Protein AF-A0AB36E9Z9-F1 (afdb_monomer_lite)

Foldseek 3Di:
DDDPPVPPPQDWDDKDKAFDPDDWDWDDDPNWIFIKGKIWIWTATDPPRDIDIDIDIDGDDTDDPD

pLDDT: mean 79.44, std 13.72, range [38.56, 92.38]

Secondary structure (DSSP, 8-state):
----GGG----EEEEEEEE-SSPPEEEEETTEEEEEEEEEEEEEETTT--EEEEEEEEEEEEE---

Organism: Haemophilus parainfluenzae (NCBI:txid729)

Structure (mmCIF, N/CA/C/O backbone):
data_AF-A0AB36E9Z9-F1
#
_entry.id   AF-A0AB36E9Z9-F1
#
loop_
_atom_site.group_PDB
_atom_site.id
_atom_site.type_symbol
_atom_site.label_atom_id
_atom_site.label_alt_id
_atom_site.label_comp_id
_atom_site.label_asym_id
_atom_site.label_entity_id
_atom_site.label_seq_id
_atom_site.pdbx_PDB_ins_code
_atom_site.Cartn_x
_atom_site.Cartn_y
_atom_site.Cartn_z
_atom_site.occupancy
_atom_site.B_iso_or_equiv
_atom_site.auth_seq_id
_atom_site.auth_comp_id
_atom_site.auth_asym_id
_atom_site.auth_atom_id
_atom_site.pdbx_PDB_model_num
ATOM 1 N N . MET A 1 1 ? 2.002 -14.018 -39.425 1.00 38.56 1 MET A N 1
ATOM 2 C CA . MET A 1 1 ? 2.911 -13.883 -38.269 1.00 38.56 1 MET A CA 1
ATOM 3 C C . MET A 1 1 ? 2.029 -13.589 -37.067 1.00 38.56 1 MET A C 1
ATOM 5 O O . MET A 1 1 ? 1.509 -12.488 -36.974 1.00 38.56 1 MET A O 1
ATOM 9 N N . PHE A 1 2 ? 1.711 -14.602 -36.261 1.00 42.31 2 PHE A N 1
ATOM 10 C CA . PHE A 1 2 ? 0.828 -14.435 -35.104 1.00 42.31 2 PHE A CA 1
ATOM 11 C C . PHE A 1 2 ? 1.699 -14.021 -33.921 1.00 42.31 2 PHE A C 1
ATOM 13 O O . PHE A 1 2 ? 2.576 -14.774 -33.508 1.00 42.31 2 PHE A O 1
ATOM 20 N N . VAL A 1 3 ? 1.526 -12.787 -33.460 1.00 46.59 3 VAL A N 1
ATOM 21 C CA . VAL A 1 3 ? 2.240 -12.261 -32.298 1.00 46.59 3 VAL A CA 1
ATOM 22 C C . VAL A 1 3 ? 1.520 -12.788 -31.060 1.00 46.59 3 VAL A C 1
ATOM 24 O O . VAL A 1 3 ? 0.358 -12.455 -30.832 1.00 46.59 3 VAL A O 1
ATOM 27 N N . ASP A 1 4 ? 2.188 -13.653 -30.299 1.00 48.91 4 ASP A N 1
ATOM 28 C CA . ASP A 1 4 ? 1.661 -14.199 -29.050 1.00 48.91 4 ASP A CA 1
ATOM 29 C C .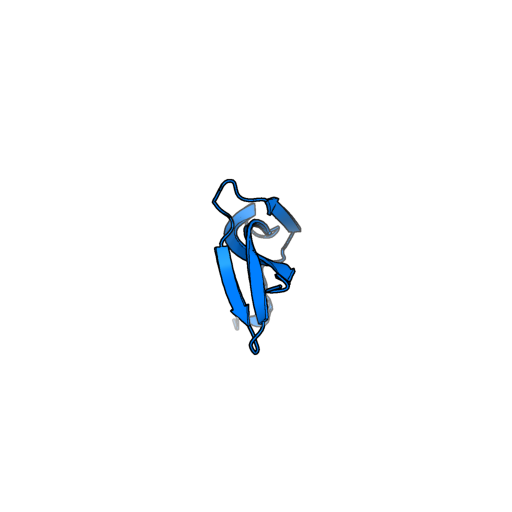 ASP A 1 4 ? 1.556 -13.080 -28.003 1.00 48.91 4 ASP A C 1
ATOM 31 O O . ASP A 1 4 ? 2.558 -12.614 -27.455 1.00 48.91 4 ASP A O 1
ATOM 35 N N . MET A 1 5 ? 0.327 -12.623 -27.746 1.00 55.44 5 MET A N 1
ATOM 36 C CA . MET A 1 5 ? 0.043 -11.563 -26.777 1.00 55.44 5 MET A CA 1
ATOM 37 C C . MET A 1 5 ? 0.295 -11.978 -25.316 1.00 55.44 5 MET A C 1
ATOM 39 O O . MET A 1 5 ? 0.349 -11.111 -24.445 1.00 55.44 5 MET A O 1
ATOM 43 N N . ASN A 1 6 ? 0.504 -13.267 -25.021 1.00 57.41 6 ASN A N 1
ATOM 44 C CA . ASN A 1 6 ? 0.802 -13.720 -23.659 1.00 57.41 6 ASN A CA 1
ATOM 45 C C . ASN A 1 6 ? 2.263 -13.483 -23.246 1.00 57.41 6 ASN A C 1
ATOM 47 O O . ASN A 1 6 ? 2.568 -13.530 -22.053 1.00 57.41 6 ASN A O 1
ATOM 51 N N . ASN A 1 7 ? 3.153 -13.172 -24.196 1.00 55.56 7 ASN A N 1
ATOM 52 C CA . ASN A 1 7 ? 4.564 -12.879 -23.926 1.00 55.56 7 ASN A CA 1
ATOM 53 C C . ASN A 1 7 ? 4.852 -11.411 -23.557 1.00 55.56 7 ASN A C 1
ATOM 55 O O . ASN A 1 7 ? 5.996 -11.083 -23.258 1.00 55.56 7 ASN A O 1
ATOM 59 N N . PHE A 1 8 ? 3.845 -10.531 -23.503 1.00 55.59 8 PHE A N 1
ATOM 60 C CA . PHE A 1 8 ? 4.016 -9.122 -23.099 1.00 55.59 8 PHE A CA 1
ATOM 61 C C . PHE A 1 8 ? 3.788 -8.879 -21.602 1.00 55.59 8 PHE A C 1
ATOM 63 O O . PHE A 1 8 ? 3.380 -7.789 -21.196 1.00 55.59 8 PHE A O 1
ATOM 70 N N . ARG A 1 9 ? 4.023 -9.877 -20.743 1.00 58.81 9 ARG A N 1
ATOM 71 C CA . ARG A 1 9 ? 4.045 -9.613 -19.301 1.00 58.81 9 ARG A CA 1
ATOM 72 C C . ARG A 1 9 ? 5.314 -8.842 -18.974 1.00 58.81 9 ARG A C 1
ATOM 74 O O . ARG A 1 9 ? 6.372 -9.443 -18.821 1.00 58.81 9 ARG A O 1
ATOM 81 N N . ILE A 1 10 ? 5.175 -7.523 -18.860 1.00 63.91 10 ILE A N 1
ATOM 82 C CA . ILE A 1 10 ? 6.228 -6.654 -18.345 1.00 63.91 10 ILE A CA 1
ATOM 83 C C . ILE A 1 10 ? 6.580 -7.154 -16.939 1.00 63.91 10 ILE A C 1
ATOM 85 O O . ILE A 1 10 ? 5.744 -7.174 -16.030 1.00 63.91 10 ILE A O 1
ATOM 89 N N . ARG A 1 11 ? 7.809 -7.631 -16.773 1.00 68.00 11 ARG A N 1
ATOM 90 C CA . ARG A 1 11 ? 8.304 -8.217 -15.533 1.00 68.00 11 ARG A CA 1
ATOM 91 C C . ARG A 1 11 ? 8.715 -7.100 -14.588 1.00 68.00 11 ARG A C 1
ATOM 93 O O . ARG A 1 11 ? 9.607 -6.301 -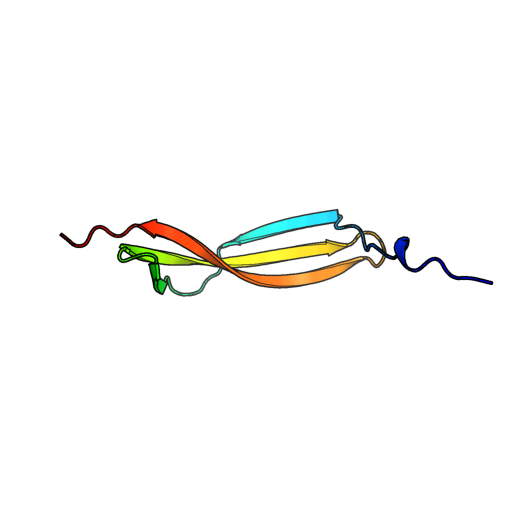14.885 1.00 68.00 11 ARG A O 1
ATOM 100 N N . ALA A 1 12 ? 8.070 -7.068 -13.426 1.00 67.94 12 ALA A N 1
ATOM 101 C CA . ALA A 1 12 ? 8.492 -6.215 -12.329 1.00 67.94 12 ALA A CA 1
ATOM 102 C C . ALA A 1 12 ? 9.895 -6.639 -11.869 1.00 67.94 12 ALA A C 1
ATOM 104 O O . ALA A 1 12 ? 10.148 -7.812 -11.596 1.00 67.94 12 ALA A O 1
ATOM 105 N N . CYS A 1 13 ? 10.802 -5.671 -11.817 1.00 72.25 13 CYS A N 1
ATOM 106 C CA . CYS A 1 13 ? 12.181 -5.824 -11.375 1.00 72.25 13 CYS A CA 1
ATOM 107 C C . CYS A 1 13 ? 12.318 -5.604 -9.880 1.00 72.25 13 CYS A C 1
ATOM 109 O O . CYS A 1 13 ? 12.907 -6.404 -9.157 1.00 72.25 13 CYS A O 1
ATOM 111 N N . GLU A 1 14 ? 11.769 -4.484 -9.435 1.00 81.88 14 GLU A N 1
ATOM 112 C CA . GLU A 1 14 ? 11.967 -3.972 -8.098 1.00 81.88 14 GLU A CA 1
ATOM 113 C C . GLU A 1 14 ? 10.660 -3.321 -7.669 1.00 81.88 14 GLU A C 1
ATOM 115 O O . GLU A 1 14 ? 10.162 -2.406 -8.331 1.00 81.88 14 GLU A O 1
ATOM 120 N N . CYS A 1 15 ? 10.110 -3.802 -6.560 1.00 84.19 15 CYS A N 1
ATOM 121 C CA . CYS A 1 15 ? 8.997 -3.164 -5.880 1.00 84.19 15 CYS A CA 1
ATOM 122 C C . CYS A 1 15 ? 9.528 -2.570 -4.580 1.00 84.19 15 CYS A C 1
ATOM 124 O O . CYS A 1 15 ? 10.117 -3.273 -3.761 1.00 84.19 15 CYS A O 1
ATOM 126 N N . SER A 1 16 ? 9.305 -1.276 -4.384 1.00 87.94 16 SER A N 1
ATOM 127 C CA . SER A 1 16 ? 9.599 -0.595 -3.127 1.00 87.94 16 SER A CA 1
ATOM 128 C C . SER A 1 16 ? 8.329 0.046 -2.592 1.00 87.94 16 SER A C 1
ATOM 130 O O . SER A 1 16 ? 7.520 0.578 -3.351 1.00 87.94 16 SER A O 1
ATOM 132 N N . LEU A 1 17 ? 8.160 -0.017 -1.277 1.00 90.00 17 LEU A N 1
ATOM 133 C CA . LEU A 1 17 ? 7.063 0.621 -0.571 1.00 90.00 17 LEU A CA 1
ATOM 134 C C . LEU A 1 17 ? 7.674 1.596 0.425 1.00 90.00 17 LEU A C 1
ATOM 136 O O . LEU A 1 17 ? 8.438 1.191 1.301 1.00 90.00 17 LEU A O 1
ATOM 140 N N . LYS A 1 18 ? 7.364 2.879 0.274 1.00 90.56 18 LYS A N 1
ATOM 141 C CA . LYS A 1 18 ? 7.793 3.914 1.215 1.00 90.56 18 LYS A CA 1
ATOM 142 C C . LYS A 1 18 ? 6.584 4.514 1.890 1.00 90.56 18 LYS A C 1
ATOM 144 O O . LYS A 1 18 ? 5.533 4.648 1.274 1.00 90.56 18 LYS A O 1
ATOM 149 N N . GLU A 1 19 ? 6.735 4.857 3.155 1.00 88.38 19 GLU A N 1
ATOM 150 C CA . GLU A 1 19 ? 5.707 5.594 3.870 1.00 88.38 19 GLU A CA 1
ATOM 151 C C . GLU A 1 19 ? 5.517 6.975 3.226 1.00 88.38 19 GLU A C 1
ATOM 153 O O . GLU A 1 19 ? 6.495 7.655 2.903 1.00 88.38 19 GLU A O 1
ATOM 158 N N . GLY A 1 20 ? 4.263 7.345 2.974 1.00 83.38 20 GLY A N 1
ATOM 159 C CA . GLY A 1 20 ? 3.901 8.661 2.467 1.00 83.38 20 GLY A CA 1
ATOM 160 C C . GLY A 1 20 ? 4.000 9.729 3.554 1.00 83.38 20 GLY A C 1
ATOM 161 O O . GLY A 1 20 ? 3.985 9.431 4.747 1.00 83.38 20 GLY A O 1
ATOM 162 N N . VAL A 1 21 ? 4.107 10.991 3.140 1.00 81.75 21 VAL A N 1
ATOM 163 C CA . VAL A 1 21 ? 4.222 12.137 4.063 1.00 81.75 21 VAL A CA 1
ATOM 164 C C . VAL A 1 21 ? 2.842 12.592 4.564 1.00 81.75 21 VAL A C 1
ATOM 166 O O . VAL A 1 21 ? 2.753 13.380 5.503 1.00 81.75 21 VAL A O 1
ATOM 169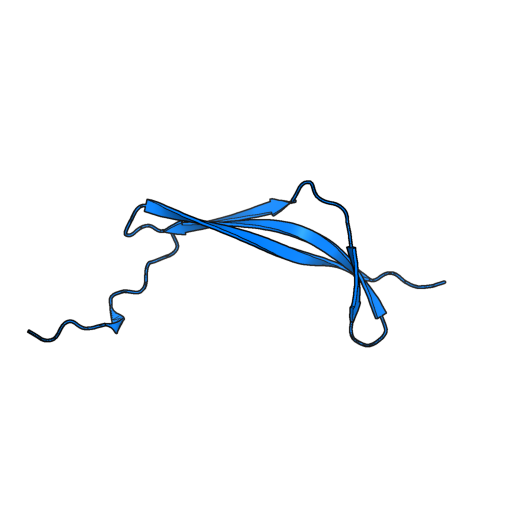 N N . ASN A 1 22 ? 1.756 12.107 3.955 1.00 76.38 22 ASN A N 1
ATOM 170 C CA . ASN A 1 22 ? 0.412 12.572 4.271 1.00 76.38 22 ASN A CA 1
ATOM 171 C C . ASN A 1 22 ? -0.123 12.081 5.627 1.00 76.38 22 ASN A C 1
ATOM 173 O O . ASN A 1 22 ? 0.405 11.184 6.288 1.00 76.38 22 ASN A O 1
ATOM 177 N N . PHE A 1 23 ? -1.226 12.716 6.023 1.00 72.88 23 PHE A N 1
ATOM 178 C CA . PHE A 1 23 ? -1.965 12.462 7.254 1.00 72.88 23 PHE A CA 1
ATOM 179 C C . PHE A 1 23 ? -2.452 11.011 7.370 1.00 72.88 23 PHE A C 1
ATOM 181 O O . PHE A 1 23 ? -2.715 10.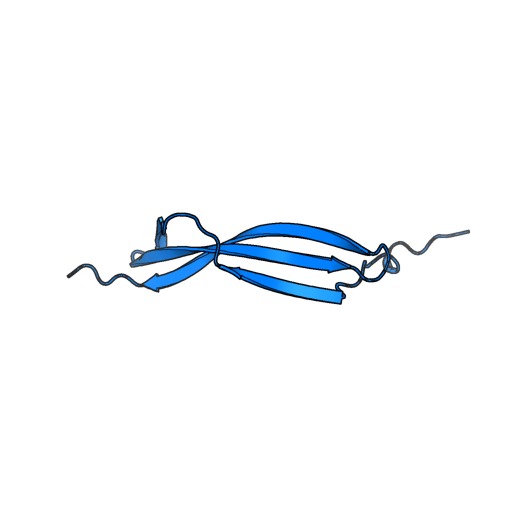330 6.377 1.00 72.88 23 PHE A O 1
ATOM 188 N N . ARG A 1 24 ? -2.619 10.552 8.615 1.00 82.62 24 ARG A N 1
ATOM 189 C CA . ARG A 1 24 ? -3.290 9.281 8.909 1.00 82.62 24 ARG A CA 1
ATOM 190 C C . ARG A 1 24 ? -4.802 9.473 8.780 1.00 82.62 24 ARG A C 1
ATOM 192 O O . ARG A 1 24 ? -5.329 10.489 9.230 1.00 82.62 24 ARG A O 1
ATOM 199 N N . LEU A 1 25 ? -5.485 8.510 8.173 1.00 86.81 25 LEU A N 1
ATOM 200 C CA . LEU A 1 25 ? -6.935 8.530 7.982 1.00 86.81 25 LEU A CA 1
ATOM 201 C C . LEU A 1 25 ? -7.589 7.475 8.861 1.00 86.81 25 LEU A C 1
ATOM 203 O O . LEU A 1 25 ? -7.048 6.389 9.019 1.00 86.81 25 LEU A O 1
ATOM 207 N N . PHE A 1 26 ? -8.776 7.757 9.383 1.00 88.50 26 PHE A N 1
ATOM 208 C CA . PHE A 1 26 ? -9.593 6.739 10.034 1.00 88.50 26 PHE A CA 1
ATOM 209 C C . PHE A 1 26 ? -10.638 6.219 9.052 1.00 88.50 26 PHE A C 1
ATOM 211 O O . PHE A 1 26 ? -11.294 6.995 8.353 1.00 88.50 26 PHE A O 1
ATOM 218 N N . ARG A 1 27 ? -10.815 4.901 9.004 1.00 87.69 27 ARG A N 1
ATOM 219 C CA . ARG A 1 27 ? -11.825 4.234 8.185 1.00 87.69 27 ARG A CA 1
ATOM 220 C C . ARG A 1 27 ? -12.528 3.172 9.013 1.00 87.69 27 ARG A C 1
ATOM 222 O O . ARG A 1 27 ? -11.876 2.395 9.696 1.00 87.69 27 ARG A O 1
ATOM 229 N N . ARG A 1 28 ? -13.854 3.072 8.894 1.00 88.25 28 ARG A N 1
ATOM 230 C CA . ARG A 1 28 ? -14.592 1.930 9.447 1.00 88.25 28 ARG A CA 1
ATOM 231 C C . ARG A 1 28 ? -14.489 0.714 8.523 1.00 88.25 28 ARG A C 1
ATOM 233 O O . ARG A 1 28 ? -14.731 0.824 7.316 1.00 88.25 28 ARG A O 1
ATOM 240 N N . LYS A 1 29 ? -14.153 -0.445 9.085 1.00 86.44 29 LYS A N 1
ATOM 241 C CA . LYS A 1 29 ? -14.081 -1.739 8.395 1.00 86.44 29 LYS A CA 1
ATOM 242 C C . LYS A 1 29 ? -14.717 -2.794 9.293 1.00 86.44 29 LYS A C 1
ATOM 244 O O . LYS A 1 29 ? -14.283 -2.984 10.416 1.00 86.44 29 LYS A O 1
ATOM 249 N N . ASN A 1 30 ? -15.772 -3.451 8.810 1.00 87.62 30 ASN A N 1
ATOM 250 C CA . ASN A 1 30 ? -16.513 -4.479 9.557 1.00 87.62 30 ASN A CA 1
ATOM 251 C C . ASN A 1 30 ? -16.997 -4.042 10.958 1.00 87.62 30 ASN A C 1
ATOM 253 O O . ASN A 1 30 ? -17.080 -4.859 11.864 1.00 87.62 30 ASN A O 1
ATOM 257 N N . GLY A 1 31 ? -17.330 -2.760 11.132 1.00 85.25 31 GLY A N 1
ATOM 258 C CA . GLY A 1 31 ? -17.777 -2.206 12.416 1.00 85.25 31 GLY A CA 1
ATOM 259 C C . GLY A 1 31 ? -16.655 -1.648 13.295 1.00 85.25 31 GLY A C 1
ATOM 260 O O . GLY A 1 31 ? -16.946 -0.830 14.160 1.00 85.25 31 GLY A O 1
ATOM 261 N N . GLU A 1 32 ? -15.396 -1.978 13.010 1.00 87.50 32 GLU A N 1
ATOM 262 C CA . GLU A 1 32 ? -14.225 -1.489 13.743 1.00 87.50 32 GLU A CA 1
ATOM 263 C C . GLU A 1 32 ? -13.668 -0.214 13.105 1.00 87.50 32 GLU A C 1
ATOM 265 O O . GLU A 1 32 ? -13.672 -0.061 11.875 1.00 87.50 32 GLU A O 1
ATOM 270 N N . LEU A 1 33 ? -13.178 0.713 13.930 1.00 90.06 33 LEU A N 1
ATOM 271 C CA . LEU A 1 33 ? -12.444 1.879 13.458 1.00 90.06 33 LEU A CA 1
ATOM 272 C C . LEU A 1 33 ? -10.983 1.483 13.224 1.00 90.06 33 LEU A C 1
ATOM 274 O O . LEU A 1 33 ? -10.310 0.990 14.119 1.00 90.06 33 LEU A O 1
ATOM 278 N N . VAL A 1 34 ? -10.480 1.696 12.014 1.00 91.62 34 VAL A N 1
ATOM 279 C CA . VAL A 1 34 ? -9.119 1.328 11.615 1.00 91.62 34 VAL A CA 1
ATOM 280 C C . VAL A 1 34 ? -8.370 2.579 11.184 1.00 91.62 34 VAL A C 1
ATOM 282 O O . VAL A 1 34 ? -8.871 3.388 10.400 1.00 91.62 34 VAL A O 1
ATOM 285 N N . LEU A 1 35 ? -7.152 2.731 11.686 1.00 90.62 35 LEU A N 1
ATOM 286 C CA . LEU A 1 35 ? -6.213 3.758 11.279 1.00 90.62 35 LEU A CA 1
ATOM 287 C C . LEU A 1 35 ? -5.483 3.297 10.016 1.00 90.62 35 LEU A C 1
ATOM 289 O O . LEU A 1 35 ? -4.836 2.249 9.985 1.00 90.62 35 LEU A O 1
ATOM 293 N N . GLN A 1 36 ? -5.577 4.100 8.967 1.00 91.44 36 GLN A N 1
ATOM 294 C CA . GLN A 1 36 ? -4.894 3.915 7.700 1.00 91.44 36 GLN A CA 1
ATOM 295 C C . GLN A 1 36 ? -3.776 4.937 7.544 1.00 91.44 36 GLN A C 1
ATOM 297 O O . GLN A 1 36 ? -3.899 6.103 7.932 1.00 91.44 36 GLN A O 1
ATOM 302 N N . LYS A 1 37 ? -2.689 4.505 6.913 1.00 90.75 37 LYS A N 1
ATOM 303 C CA . LYS A 1 37 ? -1.575 5.372 6.546 1.00 90.75 37 LYS A CA 1
ATOM 304 C C . LYS A 1 37 ? -1.296 5.281 5.059 1.00 90.75 37 LYS A C 1
ATOM 306 O O . LYS A 1 37 ? -1.514 4.242 4.430 1.00 90.75 37 LYS A O 1
ATOM 311 N N . GLU A 1 38 ? -0.837 6.392 4.508 1.00 92.38 38 GLU A N 1
ATOM 312 C CA . GLU A 1 38 ? -0.414 6.458 3.123 1.00 92.38 38 GLU A CA 1
ATOM 313 C C . GLU A 1 38 ? 0.934 5.765 2.932 1.00 92.38 38 GLU A C 1
ATOM 315 O O . GLU A 1 38 ? 1.873 5.943 3.710 1.00 92.38 38 GLU A O 1
ATOM 320 N N . PHE A 1 39 ? 1.044 5.041 1.827 1.00 90.81 39 PHE A N 1
ATOM 321 C CA . PHE A 1 39 ? 2.292 4.548 1.285 1.00 90.81 39 PHE A CA 1
ATOM 322 C C . PHE A 1 39 ? 2.388 4.885 -0.203 1.00 90.81 39 PHE A C 1
ATOM 324 O O . PHE A 1 39 ? 1.394 4.953 -0.926 1.00 90.81 39 PHE A O 1
ATOM 331 N N . ILE A 1 40 ? 3.615 5.061 -0.668 1.00 91.75 40 ILE A N 1
ATOM 332 C CA . ILE A 1 40 ? 3.961 5.229 -2.070 1.00 91.75 40 ILE A CA 1
ATOM 333 C C . ILE A 1 40 ? 4.627 3.932 -2.512 1.00 91.75 40 ILE A C 1
ATOM 335 O O . ILE A 1 40 ? 5.752 3.614 -2.116 1.00 91.75 40 ILE A O 1
ATOM 339 N N . GLU A 1 41 ? 3.909 3.171 -3.324 1.00 92.31 41 GLU A N 1
ATOM 340 C CA . GLU A 1 41 ? 4.421 1.989 -3.993 1.00 92.31 41 GLU A CA 1
ATOM 341 C C . GLU A 1 41 ? 5.093 2.414 -5.295 1.00 92.31 41 GLU A C 1
ATOM 343 O O . GLU A 1 41 ? 4.565 3.204 -6.076 1.00 92.31 41 GLU A O 1
ATOM 348 N N . THR A 1 42 ? 6.301 1.925 -5.513 1.00 90.25 42 THR A N 1
ATOM 349 C CA . THR A 1 42 ? 7.077 2.184 -6.714 1.00 90.25 42 THR A CA 1
ATOM 350 C C . THR A 1 42 ? 7.520 0.857 -7.294 1.00 90.25 42 THR A C 1
ATOM 352 O O . THR A 1 42 ? 8.281 0.131 -6.654 1.00 90.25 42 THR A O 1
ATOM 355 N N . THR A 1 43 ? 7.094 0.587 -8.521 1.00 89.19 43 THR A N 1
ATOM 356 C CA . THR A 1 43 ? 7.484 -0.595 -9.285 1.00 89.19 43 THR A CA 1
ATOM 357 C C . THR A 1 43 ? 8.332 -0.161 -10.466 1.00 89.19 43 THR A C 1
ATOM 359 O O . THR A 1 43 ? 7.898 0.661 -11.273 1.00 89.19 43 THR A O 1
ATOM 362 N N . LYS A 1 44 ? 9.543 -0.704 -10.567 1.00 87.19 44 LYS A N 1
ATOM 363 C CA . LYS A 1 44 ? 10.369 -0.606 -11.773 1.00 87.19 44 LYS A CA 1
ATOM 364 C C . LYS A 1 44 ? 10.217 -1.872 -12.592 1.00 87.19 44 LYS A C 1
ATOM 366 O O . LYS A 1 44 ? 10.177 -2.965 -12.026 1.00 87.19 44 LYS A O 1
ATOM 371 N N . TYR A 1 45 ? 10.190 -1.728 -13.903 1.00 84.25 45 TYR A N 1
ATOM 372 C CA . TYR A 1 45 ? 10.049 -2.835 -14.835 1.00 84.25 45 TYR A CA 1
ATOM 373 C C . TYR A 1 45 ? 11.345 -3.063 -15.608 1.00 84.25 45 TYR A C 1
ATOM 375 O O . TYR A 1 45 ? 12.017 -2.111 -15.995 1.00 84.25 45 TYR A O 1
ATOM 383 N N . PHE A 1 46 ? 11.719 -4.330 -15.804 1.00 75.19 46 PHE A N 1
ATOM 384 C CA . PHE A 1 46 ? 12.964 -4.676 -16.498 1.00 75.19 46 PHE A CA 1
ATOM 385 C C . PHE A 1 46 ? 12.902 -4.388 -17.995 1.00 75.19 46 PHE A C 1
ATOM 387 O O . PHE A 1 46 ? 13.909 -4.009 -18.585 1.00 75.19 46 PHE A O 1
ATOM 394 N N . ASP A 1 47 ? 11.743 -4.626 -18.607 1.00 74.44 47 ASP A N 1
ATOM 395 C CA . ASP A 1 47 ? 11.658 -4.738 -20.062 1.00 74.44 47 ASP A CA 1
ATOM 396 C C . ASP A 1 47 ? 11.754 -3.374 -20.770 1.00 74.44 47 ASP A C 1
ATOM 398 O O . ASP A 1 47 ? 12.238 -3.306 -21.896 1.00 74.44 47 ASP A O 1
ATOM 402 N N . ASP A 1 48 ? 11.360 -2.283 -20.109 1.00 78.38 48 ASP A N 1
ATOM 403 C CA . ASP A 1 48 ? 11.380 -0.921 -20.662 1.00 78.38 48 ASP A CA 1
ATOM 404 C C . ASP A 1 48 ? 12.028 0.118 -19.730 1.00 78.38 48 ASP A C 1
ATOM 406 O O . ASP A 1 48 ? 12.033 1.314 -20.031 1.00 78.38 48 ASP A O 1
ATOM 410 N N . ASN A 1 49 ? 12.576 -0.325 -18.592 1.00 73.75 49 ASN A N 1
ATOM 411 C CA . ASN A 1 49 ? 13.079 0.536 -17.520 1.00 73.75 49 ASN A CA 1
ATOM 412 C C . ASN A 1 49 ? 12.039 1.574 -17.041 1.00 73.75 49 ASN A C 1
ATOM 414 O O . ASN A 1 49 ? 12.395 2.607 -16.461 1.00 73.75 49 ASN A O 1
ATOM 418 N N . SER A 1 50 ? 10.748 1.321 -17.293 1.00 81.75 50 SER A N 1
ATOM 419 C CA . SER A 1 50 ? 9.673 2.191 -16.846 1.00 81.75 50 SER A CA 1
ATOM 420 C C . SER A 1 50 ? 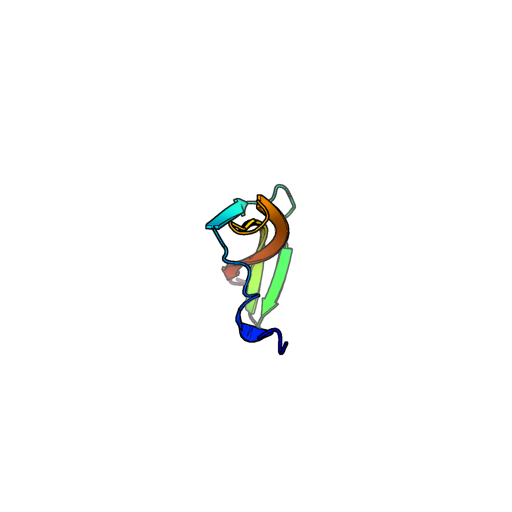9.484 2.072 -15.342 1.00 81.75 50 SER A C 1
ATOM 422 O O . SER A 1 50 ? 9.843 1.085 -14.686 1.00 81.75 50 SER A O 1
ATOM 424 N N . LYS A 1 51 ? 8.910 3.130 -14.778 1.00 87.50 51 LYS A N 1
ATOM 425 C CA . LYS A 1 51 ? 8.647 3.244 -13.354 1.00 87.50 51 LYS A CA 1
ATOM 426 C C . LYS A 1 51 ? 7.197 3.643 -13.156 1.00 87.50 51 LYS A C 1
ATOM 428 O O . LYS A 1 51 ? 6.787 4.723 -13.574 1.00 87.50 51 LYS A O 1
ATOM 433 N N . VAL A 1 52 ? 6.443 2.795 -12.471 1.00 89.75 52 VAL A N 1
ATOM 434 C CA . VAL A 1 52 ? 5.093 3.113 -12.010 1.00 89.75 52 VAL A CA 1
ATOM 435 C C . VAL A 1 52 ? 5.171 3.517 -10.549 1.00 89.75 52 VAL A C 1
ATOM 437 O O . VAL A 1 52 ? 5.810 2.847 -9.740 1.00 89.75 52 VAL A O 1
ATOM 440 N N . ILE A 1 53 ? 4.526 4.632 -10.222 1.00 90.25 53 ILE A N 1
ATOM 441 C CA . ILE A 1 53 ? 4.405 5.143 -8.861 1.00 90.25 53 ILE A CA 1
ATOM 442 C C . ILE A 1 53 ? 2.916 5.199 -8.541 1.00 90.25 53 ILE A C 1
ATOM 444 O O . ILE A 1 53 ? 2.148 5.816 -9.279 1.00 90.25 53 ILE A O 1
ATOM 448 N N . LYS A 1 54 ? 2.507 4.542 -7.458 1.00 91.12 54 LYS A N 1
ATOM 449 C CA . LYS A 1 54 ? 1.115 4.459 -7.028 1.00 91.12 54 LYS A CA 1
ATOM 450 C C . LYS A 1 54 ? 0.998 4.789 -5.548 1.00 91.12 54 LYS A C 1
ATOM 452 O O . LYS A 1 54 ? 1.709 4.237 -4.714 1.00 91.12 54 LYS A O 1
ATOM 457 N N . GLN A 1 55 ? 0.054 5.659 -5.224 1.00 89.75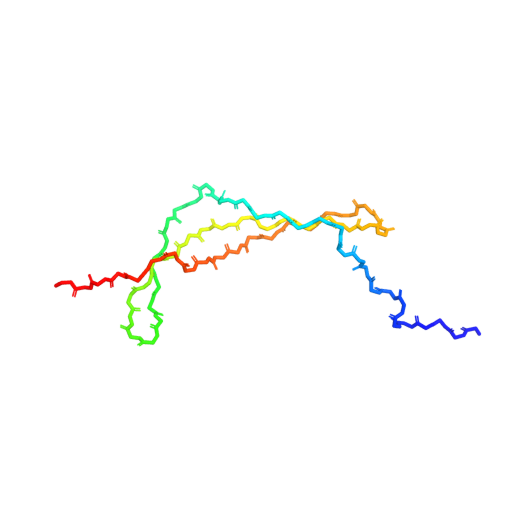 55 GLN A N 1
ATOM 458 C CA . GLN A 1 55 ? -0.347 5.914 -3.848 1.00 89.75 55 GLN A CA 1
ATOM 459 C C . GLN A 1 55 ? -1.286 4.795 -3.381 1.00 89.75 55 GLN A C 1
ATOM 461 O O . GLN A 1 55 ? -2.262 4.461 -4.060 1.00 89.75 55 GLN A O 1
ATOM 466 N N . VAL A 1 56 ? -0.985 4.195 -2.234 1.00 90.44 56 VAL A N 1
ATOM 467 C CA . VAL A 1 56 ? -1.763 3.107 -1.634 1.00 90.44 56 VAL A CA 1
ATOM 468 C C . VAL A 1 56 ? -1.983 3.376 -0.151 1.00 90.44 56 VAL A C 1
ATOM 470 O O . VAL A 1 56 ? -1.084 3.817 0.554 1.00 90.44 56 VAL A O 1
ATOM 473 N N . TRP A 1 57 ? -3.187 3.092 0.337 1.00 89.50 57 TRP A N 1
ATOM 474 C CA . TRP A 1 57 ? -3.537 3.216 1.751 1.00 89.50 57 TRP A CA 1
ATOM 475 C C . TRP A 1 57 ? -3.505 1.836 2.395 1.00 89.50 57 TRP A C 1
ATOM 477 O O . TRP A 1 57 ? -4.097 0.898 1.854 1.00 89.50 57 TRP A O 1
ATOM 487 N N . ARG A 1 58 ? -2.814 1.697 3.529 1.00 89.50 58 ARG A N 1
ATOM 488 C CA . ARG A 1 58 ? -2.772 0.441 4.290 1.00 89.50 58 ARG A CA 1
ATOM 489 C C . ARG A 1 58 ? -3.268 0.649 5.709 1.00 89.50 58 ARG A C 1
ATOM 491 O O . ARG A 1 58 ? -2.953 1.657 6.338 1.00 89.50 58 ARG A O 1
ATOM 498 N N . ASP A 1 59 ? -4.023 -0.334 6.181 1.00 90.44 59 ASP A N 1
ATOM 499 C CA . ASP A 1 59 ? -4.454 -0.465 7.569 1.00 90.44 59 ASP A CA 1
ATOM 500 C C . ASP A 1 59 ? -3.198 -0.691 8.427 1.00 90.44 59 ASP A C 1
ATOM 502 O O . ASP A 1 59 ? -2.421 -1.604 8.139 1.00 90.44 59 ASP A O 1
ATOM 506 N N . ILE A 1 60 ? -2.962 0.163 9.425 1.00 85.88 60 ILE A N 1
ATOM 507 C CA . ILE A 1 60 ? -1.793 0.067 10.316 1.00 85.88 60 ILE A CA 1
ATOM 508 C C . ILE A 1 60 ? -2.167 -0.325 11.743 1.00 85.88 60 ILE A C 1
ATOM 510 O O . ILE A 1 60 ? -1.360 -0.954 12.419 1.00 85.88 60 ILE A O 1
ATOM 514 N N . GLU A 1 61 ? -3.370 0.027 12.197 1.00 83.00 61 GLU A N 1
ATOM 515 C CA . GLU A 1 61 ? -3.809 -0.212 13.571 1.00 83.00 61 GLU A CA 1
ATOM 516 C C . GLU A 1 61 ? -5.339 -0.236 13.647 1.00 83.00 61 GLU A C 1
ATOM 518 O O . GLU A 1 61 ? -6.003 0.571 12.994 1.00 83.00 61 GLU A O 1
ATOM 523 N N . THR A 1 62 ? -5.898 -1.145 14.444 1.00 79.12 62 THR A N 1
ATOM 524 C CA . THR A 1 62 ? -7.313 -1.100 14.831 1.00 79.12 62 THR A CA 1
ATOM 525 C C . THR A 1 62 ? -7.432 -0.249 16.085 1.00 79.12 62 THR A C 1
ATOM 527 O O . THR A 1 62 ? -6.734 -0.478 17.068 1.00 79.12 62 THR A O 1
ATOM 530 N N . VAL A 1 63 ? -8.300 0.752 16.038 1.00 79.62 63 VAL A N 1
ATOM 531 C CA . VAL A 1 63 ? -8.530 1.682 17.136 1.00 79.62 63 VAL A CA 1
ATOM 532 C C . VAL A 1 63 ? -9.645 1.103 17.992 1.00 79.62 63 VAL A C 1
ATOM 534 O O . VAL A 1 63 ? -10.782 0.991 17.534 1.00 79.62 63 VAL A O 1
ATOM 537 N N . ASN A 1 64 ? -9.320 0.735 19.229 1.00 73.44 64 ASN A N 1
ATOM 538 C CA . ASN A 1 64 ? -10.336 0.397 20.216 1.00 73.44 64 ASN A CA 1
ATOM 539 C C . ASN A 1 64 ? -11.001 1.700 20.675 1.00 73.44 64 ASN A C 1
ATOM 541 O O . ASN A 1 64 ? -10.334 2.576 21.223 1.00 73.44 64 ASN A O 1
ATOM 545 N N . GLU A 1 65 ? -12.296 1.845 20.397 1.00 64.81 65 GLU A N 1
ATOM 546 C CA . GLU A 1 65 ? -13.121 2.904 20.981 1.00 64.81 65 GLU A CA 1
ATOM 547 C C . GLU A 1 65 ? -13.389 2.490 22.450 1.00 64.81 65 GLU A C 1
ATOM 549 O O . GLU A 1 65 ? -14.181 1.577 22.679 1.00 64.81 65 GLU A O 1
ATOM 554 N N . GLU A 1 66 ? -12.649 3.065 23.415 1.00 63.56 66 GLU A N 1
ATOM 555 C CA . GLU A 1 66 ? -12.916 2.940 24.870 1.00 63.56 66 GLU A CA 1
ATOM 556 C C . GLU A 1 66 ? -14.205 3.662 25.291 1.00 63.56 66 GLU A C 1
ATOM 558 O O . GLU A 1 66 ? -14.500 4.745 24.728 1.00 63.56 66 GLU A O 1
#

Radius of gyration: 18.07 Å; chains: 1; bounding box: 31×27×63 Å

Sequence (66 aa):
MFVDMNNFRIRACECSLKEGVNFRLFRRKNGELVLQKEFIETTKYFDDNSKVIKQVWRDIETVNEE